Protein AF-A0A377XGI2-F1 (afdb_monomer_lite)

Sequence (120 aa):
MNAVRTIRRELKGEVPLIGFSGSPWTLATYMVEGGSSKAFTVIKKMMYAEPQALHALLDKLAKSVTLYLNAQIKAGAQSVMIFDTWGGVLTGRDYQQFSLYYMHKIVDGLLRENEGRRVP

Organism: Klebsiella pneumoniae (NCBI:txid573)

Structure (mmCIF, N/CA/C/O backbone):
data_AF-A0A377XGI2-F1
#
_entry.id   AF-A0A377XGI2-F1
#
loop_
_atom_site.group_PDB
_atom_site.id
_atom_site.type_symbol
_atom_site.label_atom_id
_atom_site.label_alt_id
_atom_site.label_comp_id
_atom_site.label_asym_id
_atom_site.label_entity_id
_atom_site.label_seq_id
_atom_site.pdbx_PDB_ins_code
_atom_site.Cartn_x
_atom_site.Cartn_y
_atom_site.Cartn_z
_atom_site.occupancy
_atom_site.B_iso_or_equiv
_atom_site.auth_seq_id
_atom_site.auth_comp_id
_atom_site.auth_asym_id
_atom_site.auth_atom_id
_atom_site.pdbx_PDB_model_num
ATOM 1 N N . MET A 1 1 ? 1.838 -5.728 18.044 1.00 89.31 1 MET A N 1
ATOM 2 C CA . MET A 1 1 ? 1.282 -4.482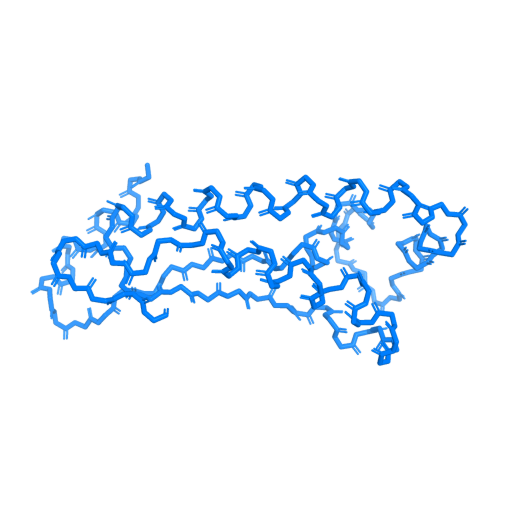 17.474 1.00 89.31 1 MET A CA 1
ATOM 3 C C . MET A 1 1 ? 0.891 -3.530 18.605 1.00 89.31 1 MET A C 1
ATOM 5 O O . MET A 1 1 ? -0.285 -3.370 18.900 1.00 89.31 1 MET A O 1
ATOM 9 N N . ASN A 1 2 ? 1.884 -2.976 19.313 1.00 95.62 2 ASN A N 1
ATOM 10 C CA . ASN A 1 2 ? 1.655 -2.327 20.616 1.00 95.62 2 ASN A CA 1
ATOM 11 C C . ASN A 1 2 ? 1.141 -0.890 20.476 1.00 95.62 2 ASN A C 1
ATOM 13 O O . ASN A 1 2 ? 0.203 -0.526 21.173 1.00 95.62 2 ASN A O 1
ATOM 17 N N . ALA A 1 3 ? 1.681 -0.117 19.529 1.00 97.56 3 ALA A N 1
ATOM 18 C CA . ALA A 1 3 ? 1.273 1.272 19.316 1.00 97.56 3 ALA A CA 1
ATOM 19 C C . ALA A 1 3 ? -0.228 1.402 19.001 1.00 97.56 3 ALA A C 1
ATOM 21 O O . ALA A 1 3 ? -0.920 2.162 19.666 1.00 97.56 3 ALA A O 1
ATOM 22 N N . VAL A 1 4 ? -0.751 0.599 18.063 1.00 97.38 4 VAL A N 1
ATOM 23 C CA . VAL A 1 4 ? -2.182 0.612 17.695 1.00 97.38 4 VAL A CA 1
ATOM 24 C C . VAL A 1 4 ? -3.076 0.314 18.900 1.00 97.38 4 VAL A C 1
ATOM 26 O O . VAL A 1 4 ? -4.038 1.039 19.128 1.00 97.38 4 VAL A O 1
ATOM 29 N N . ARG A 1 5 ? -2.736 -0.701 19.710 1.00 97.69 5 ARG A N 1
ATOM 30 C CA . ARG A 1 5 ? -3.509 -1.050 20.916 1.00 97.69 5 ARG A CA 1
ATOM 31 C C . ARG A 1 5 ? -3.507 0.080 21.939 1.00 97.69 5 ARG A C 1
ATOM 33 O O . ARG A 1 5 ? -4.558 0.404 22.482 1.00 97.69 5 ARG A O 1
ATOM 40 N N . THR A 1 6 ? -2.339 0.675 22.186 1.00 98.44 6 THR A N 1
ATOM 41 C CA . THR A 1 6 ? -2.207 1.807 23.108 1.00 98.44 6 THR A CA 1
ATOM 42 C C . THR A 1 6 ? -3.048 2.981 22.626 1.00 98.44 6 THR A C 1
ATOM 44 O O . THR A 1 6 ? -3.910 3.434 23.365 1.00 98.44 6 THR A O 1
ATOM 47 N N . ILE A 1 7 ? -2.885 3.412 21.372 1.00 98.19 7 ILE A N 1
ATOM 48 C CA . ILE A 1 7 ? -3.645 4.538 20.811 1.00 98.19 7 ILE A CA 1
ATOM 49 C C . ILE A 1 7 ? -5.149 4.256 20.869 1.00 98.19 7 ILE A C 1
ATOM 51 O O . ILE A 1 7 ? -5.908 5.097 21.335 1.00 98.19 7 ILE A O 1
ATOM 55 N N . ARG A 1 8 ? -5.591 3.058 20.463 1.00 97.12 8 ARG A N 1
ATOM 56 C CA . ARG A 1 8 ? -7.009 2.674 20.505 1.00 97.12 8 ARG A CA 1
ATOM 57 C C . ARG A 1 8 ? -7.600 2.797 21.909 1.00 97.12 8 ARG A C 1
ATOM 59 O O . ARG A 1 8 ? -8.719 3.286 22.043 1.00 97.12 8 ARG A O 1
ATOM 66 N N . ARG A 1 9 ? -6.862 2.356 22.932 1.00 97.38 9 ARG A N 1
ATOM 67 C CA . ARG A 1 9 ? -7.271 2.473 24.336 1.00 97.38 9 ARG A CA 1
ATOM 68 C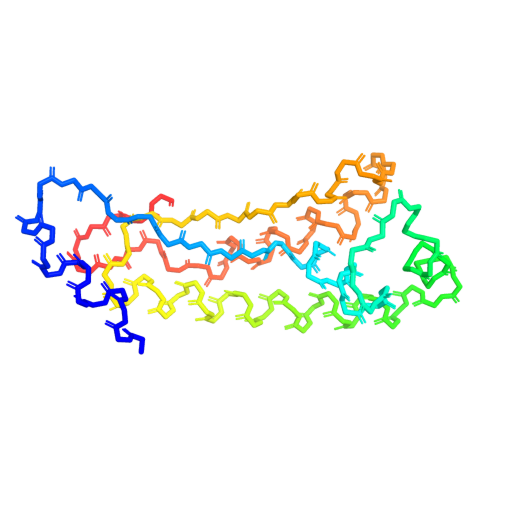 C . ARG A 1 9 ? -7.331 3.934 24.781 1.00 97.38 9 ARG A C 1
ATOM 70 O O . ARG A 1 9 ? -8.329 4.335 25.370 1.00 97.38 9 ARG A O 1
ATOM 77 N N . GLU A 1 10 ? -6.295 4.716 24.483 1.00 98.12 10 GLU A N 1
ATOM 78 C CA . GLU A 1 10 ? -6.215 6.120 24.909 1.00 98.12 10 GLU A CA 1
ATOM 79 C C . GLU A 1 10 ? -7.245 7.020 24.209 1.00 98.12 10 GLU A C 1
ATOM 81 O O . GLU A 1 10 ? -7.699 7.987 24.809 1.00 98.12 10 GLU A O 1
ATOM 86 N N . LEU A 1 11 ? -7.682 6.672 22.992 1.00 97.81 11 LEU A N 1
ATOM 87 C CA . LEU A 1 11 ? -8.759 7.379 22.288 1.00 97.81 11 LEU A CA 1
ATOM 88 C C . LEU A 1 11 ? -10.127 7.254 22.972 1.00 97.81 11 LEU A C 1
ATOM 90 O O . LEU A 1 11 ? -11.028 8.005 22.620 1.00 97.81 11 LEU A O 1
ATOM 94 N N . LYS A 1 12 ? -10.328 6.275 23.871 1.00 95.75 12 LYS A N 1
ATOM 95 C CA . LYS A 1 12 ? -11.584 6.057 24.626 1.00 95.75 12 LYS A CA 1
ATOM 96 C C . LYS A 1 12 ? -12.862 6.039 23.770 1.00 95.75 12 LYS A C 1
ATOM 98 O O . LYS A 1 12 ? -13.955 6.281 24.265 1.00 95.75 12 LYS A O 1
ATOM 103 N N . GLY A 1 13 ? -12.732 5.719 22.482 1.00 94.75 13 GLY A N 1
ATOM 104 C CA . GLY A 1 13 ? -13.843 5.707 21.532 1.00 94.75 13 GLY A CA 1
ATOM 105 C C . GLY A 1 13 ? -14.307 7.081 21.034 1.00 94.75 13 GLY A C 1
ATOM 106 O O . GLY A 1 13 ? -15.303 7.120 20.321 1.00 94.75 13 GLY A O 1
ATOM 107 N N . GLU A 1 14 ? -13.602 8.175 21.345 1.00 97.50 14 GLU A N 1
ATOM 108 C CA . GLU A 1 14 ? -13.982 9.537 20.933 1.00 97.50 14 GLU A CA 1
ATOM 109 C C . GLU A 1 14 ? -13.957 9.722 19.409 1.00 97.50 14 GLU A C 1
ATOM 111 O O . GLU A 1 14 ? -14.832 10.376 18.845 1.00 97.50 14 GLU A O 1
ATOM 116 N N . VAL A 1 15 ? -12.978 9.115 18.729 1.00 97.56 15 VAL A N 1
ATOM 117 C CA . VAL A 1 15 ? -12.845 9.156 17.264 1.00 97.56 15 VAL A CA 1
ATOM 118 C C . VAL A 1 15 ? -12.335 7.830 16.686 1.00 97.56 15 VAL A C 1
ATOM 120 O O . VAL A 1 15 ? -11.700 7.043 17.402 1.00 97.56 15 VAL A O 1
ATOM 123 N N . PRO A 1 16 ? -12.572 7.565 15.383 1.00 96.88 16 PRO A N 1
ATOM 124 C CA . PRO A 1 16 ? -12.018 6.401 14.710 1.00 96.88 16 PRO A CA 1
ATOM 125 C C . PRO A 1 16 ? -10.485 6.402 14.617 1.00 96.88 16 PRO A C 1
ATOM 127 O O . PRO A 1 16 ? -9.886 7.407 14.243 1.00 96.88 16 PRO A O 1
ATOM 130 N N . LEU A 1 17 ? -9.842 5.255 14.861 1.00 98.12 17 LEU A N 1
ATOM 131 C CA . LEU A 1 17 ? -8.410 5.067 14.580 1.00 98.12 17 LEU A CA 1
ATOM 132 C C . LEU A 1 17 ? -8.187 4.550 13.152 1.00 98.12 17 LEU A C 1
ATOM 134 O O . LEU A 1 17 ? -8.691 3.482 12.801 1.00 98.12 17 LEU A O 1
ATOM 138 N N . ILE A 1 18 ? -7.376 5.249 12.359 1.00 98.50 18 ILE A N 1
ATOM 139 C CA . ILE A 1 18 ? -6.996 4.827 11.003 1.00 98.50 18 ILE A CA 1
ATOM 140 C C . ILE A 1 18 ? -5.629 4.133 11.046 1.00 98.50 18 ILE A C 1
ATOM 142 O O . ILE A 1 18 ? -4.634 4.725 11.462 1.00 98.50 18 ILE A O 1
ATOM 146 N N . GLY A 1 19 ? -5.583 2.870 10.623 1.00 98.44 19 GLY A N 1
ATOM 147 C CA . GLY A 1 19 ? -4.338 2.159 10.330 1.00 98.44 19 GLY A CA 1
ATOM 148 C C . GLY A 1 19 ? -3.868 2.439 8.903 1.00 98.44 19 GLY A C 1
ATOM 149 O O . GLY A 1 19 ? -4.655 2.870 8.063 1.00 98.44 19 GLY A O 1
ATOM 150 N N . PHE A 1 20 ? -2.600 2.190 8.587 1.00 98.62 20 PHE A N 1
ATOM 151 C CA . PHE A 1 20 ? -2.119 2.431 7.226 1.00 98.62 20 PHE A CA 1
ATOM 152 C C . PHE A 1 20 ? -0.928 1.571 6.806 1.00 98.62 20 PHE A C 1
ATOM 154 O O . PHE A 1 20 ? -0.232 0.969 7.628 1.00 98.62 20 PHE A O 1
ATOM 161 N N . SER A 1 21 ? -0.695 1.524 5.496 1.00 98.69 21 SER A N 1
ATOM 162 C CA . SER A 1 21 ? 0.517 0.986 4.880 1.00 98.69 21 SER A CA 1
ATOM 163 C C . SER A 1 21 ? 0.774 1.653 3.525 1.00 98.69 21 SER A C 1
ATOM 165 O O . SER A 1 21 ? -0.112 2.305 2.975 1.00 98.69 21 SER A O 1
ATOM 167 N N . GLY A 1 22 ? 1.979 1.496 2.978 1.00 98.50 22 GLY A N 1
ATOM 168 C CA . GLY A 1 22 ? 2.266 1.859 1.589 1.00 98.50 22 GLY A CA 1
ATOM 169 C C . GLY A 1 22 ? 1.727 0.809 0.613 1.00 98.50 22 GLY A C 1
ATOM 170 O O . GLY A 1 22 ? 1.597 -0.365 0.967 1.00 98.50 22 GLY A O 1
ATOM 171 N N . SER A 1 23 ? 1.429 1.214 -0.621 1.00 98.69 23 SER A N 1
ATOM 172 C CA . SER A 1 23 ? 1.085 0.269 -1.688 1.00 98.69 23 SER A CA 1
ATOM 173 C C . SER A 1 23 ? 2.287 -0.615 -2.056 1.00 98.69 23 SER A C 1
ATOM 175 O O . SER A 1 23 ? 3.438 -0.209 -1.860 1.00 98.69 23 SER A O 1
ATOM 177 N N . PRO A 1 24 ? 2.067 -1.805 -2.644 1.00 98.81 24 PRO A N 1
ATOM 178 C CA . PRO A 1 24 ? 3.154 -2.650 -3.133 1.00 98.81 24 PRO A CA 1
ATOM 179 C C . PRO A 1 24 ? 4.079 -1.930 -4.117 1.00 98.81 24 PRO A C 1
ATOM 181 O O . PRO A 1 24 ? 5.295 -2.040 -3.985 1.00 98.81 24 PRO A O 1
ATOM 184 N N . TRP A 1 25 ? 3.523 -1.140 -5.041 1.00 98.62 25 TRP A N 1
ATOM 185 C CA . TRP A 1 25 ? 4.311 -0.334 -5.972 1.00 98.62 25 TRP A CA 1
ATOM 186 C C . TRP A 1 25 ? 5.173 0.700 -5.240 1.00 98.62 25 TRP A C 1
ATOM 188 O O . TRP A 1 25 ? 6.389 0.720 -5.407 1.00 98.62 25 TRP A O 1
ATOM 198 N N . THR A 1 26 ? 4.569 1.502 -4.361 1.00 98.25 26 THR A N 1
ATOM 199 C CA . THR A 1 26 ? 5.270 2.550 -3.602 1.00 98.25 26 THR A CA 1
ATOM 200 C C . THR A 1 26 ? 6.375 1.971 -2.714 1.00 98.25 26 THR A C 1
ATOM 202 O O . THR A 1 26 ? 7.460 2.536 -2.610 1.00 98.25 26 THR A O 1
ATOM 205 N N . LEU A 1 27 ? 6.147 0.819 -2.082 1.00 98.50 27 LEU A N 1
ATOM 206 C CA . LEU A 1 27 ? 7.182 0.150 -1.293 1.00 98.50 27 LEU A CA 1
ATOM 207 C C . LEU A 1 27 ? 8.305 -0.394 -2.186 1.00 98.50 27 LEU A C 1
ATOM 209 O O . LEU A 1 27 ? 9.480 -0.204 -1.870 1.00 98.50 27 LEU A O 1
ATOM 213 N N . ALA A 1 28 ? 7.962 -1.006 -3.323 1.00 98.50 28 ALA A N 1
ATOM 214 C CA . ALA A 1 28 ? 8.944 -1.504 -4.279 1.00 98.50 28 ALA A CA 1
ATOM 215 C C . ALA A 1 28 ? 9.837 -0.377 -4.816 1.00 98.50 28 ALA A C 1
ATOM 217 O O . ALA A 1 28 ? 11.046 -0.579 -4.912 1.00 98.50 28 ALA A O 1
ATOM 218 N N . THR A 1 29 ? 9.293 0.819 -5.092 1.00 98.12 29 THR A N 1
ATOM 219 C CA . THR A 1 29 ? 10.112 1.956 -5.547 1.00 98.12 29 THR A CA 1
ATOM 220 C C . THR A 1 29 ? 11.184 2.310 -4.521 1.00 98.12 29 THR A C 1
ATOM 222 O O . THR A 1 29 ? 12.336 2.470 -4.899 1.00 98.12 29 THR A O 1
ATOM 225 N N . TYR A 1 30 ? 10.857 2.356 -3.223 1.00 97.94 30 TYR A N 1
ATOM 226 C CA . TYR A 1 30 ? 11.864 2.630 -2.189 1.00 97.94 30 TYR A CA 1
ATOM 227 C C . TYR A 1 30 ? 12.919 1.523 -2.096 1.00 97.94 30 TYR A C 1
ATOM 229 O O . TYR A 1 30 ? 14.104 1.816 -1.953 1.00 97.94 30 TYR A O 1
ATOM 237 N N . MET A 1 31 ? 12.500 0.258 -2.186 1.00 98.00 31 MET A N 1
ATOM 238 C CA . MET A 1 31 ? 13.403 -0.891 -2.072 1.00 98.00 31 MET A CA 1
ATOM 239 C C . MET A 1 31 ? 14.370 -1.002 -3.254 1.00 98.00 31 MET A C 1
ATOM 241 O O . MET A 1 31 ? 15.538 -1.313 -3.049 1.00 98.00 31 MET A O 1
ATOM 245 N N . VAL A 1 32 ? 13.887 -0.764 -4.476 1.00 97.62 32 VAL A N 1
ATOM 246 C CA . VAL A 1 32 ? 14.675 -0.914 -5.709 1.00 97.62 32 VAL A CA 1
ATOM 247 C C . VAL A 1 32 ? 15.537 0.318 -5.978 1.00 97.62 32 VAL A C 1
ATOM 249 O O . VAL A 1 32 ? 16.674 0.182 -6.419 1.00 97.62 32 VAL A O 1
ATOM 252 N N . GLU A 1 33 ? 15.033 1.520 -5.691 1.00 96.62 33 GLU A N 1
ATOM 253 C CA . GLU A 1 33 ? 15.810 2.757 -5.855 1.00 96.62 33 GLU A CA 1
ATOM 254 C C . GLU A 1 33 ? 16.804 2.983 -4.701 1.00 96.62 33 GLU A C 1
ATOM 256 O O . GLU A 1 33 ? 17.712 3.799 -4.827 1.00 96.62 33 GLU A O 1
ATOM 261 N N . GLY A 1 34 ? 16.640 2.287 -3.569 1.00 94.25 34 GLY A N 1
ATOM 262 C CA . GLY A 1 34 ? 17.485 2.447 -2.381 1.00 94.25 34 GLY A CA 1
ATOM 263 C C . GLY A 1 34 ? 17.195 3.713 -1.564 1.00 94.25 34 GLY A C 1
ATOM 264 O O . GLY A 1 34 ? 17.996 4.095 -0.714 1.00 94.25 34 GLY A O 1
ATOM 265 N N . GLY A 1 35 ? 16.064 4.382 -1.811 1.00 88.00 35 GLY A N 1
ATOM 266 C CA . GLY A 1 35 ? 15.686 5.628 -1.148 1.00 88.00 35 GLY A CA 1
ATOM 267 C C . GLY A 1 35 ? 14.658 6.436 -1.938 1.00 88.00 35 GLY A C 1
ATOM 268 O O . GLY A 1 35 ? 13.941 5.911 -2.789 1.00 88.00 35 GLY A O 1
ATOM 269 N N . SER A 1 36 ? 14.565 7.735 -1.645 1.00 85.31 36 SER A N 1
ATOM 270 C CA . SER A 1 36 ? 13.749 8.662 -2.434 1.00 85.31 36 SER A CA 1
ATOM 271 C C . SER A 1 36 ? 14.362 8.878 -3.819 1.00 85.31 36 SER A C 1
ATOM 273 O O . SER A 1 36 ? 15.536 9.227 -3.919 1.00 85.31 36 SER A O 1
ATOM 275 N N . SER A 1 37 ? 13.556 8.764 -4.871 1.00 87.50 37 SER A N 1
ATOM 276 C CA . SER A 1 37 ? 13.977 8.989 -6.255 1.00 87.50 37 SER A CA 1
ATOM 277 C C . SER A 1 37 ? 13.031 9.976 -6.927 1.00 87.50 37 SER A C 1
ATOM 279 O O . SER A 1 37 ? 11.834 9.972 -6.656 1.00 87.50 37 SER A O 1
ATOM 281 N N . LYS A 1 38 ? 13.563 10.852 -7.787 1.00 84.12 38 LYS A N 1
ATOM 282 C CA . LYS A 1 38 ? 12.737 11.766 -8.599 1.00 84.12 38 LYS A CA 1
ATOM 283 C C . LYS A 1 38 ? 12.344 11.150 -9.940 1.00 84.12 38 LYS A C 1
ATOM 285 O O . LYS A 1 38 ? 11.306 11.499 -10.489 1.00 84.12 38 LYS A O 1
ATOM 290 N N . ALA A 1 39 ? 13.189 10.268 -10.475 1.00 89.94 39 ALA A N 1
ATOM 291 C CA . ALA A 1 39 ? 13.056 9.745 -11.833 1.00 89.94 39 ALA A CA 1
ATOM 292 C C . ALA A 1 39 ? 12.538 8.298 -11.881 1.00 89.94 39 ALA A C 1
ATOM 294 O O . ALA A 1 39 ? 11.945 7.904 -12.886 1.00 89.94 39 ALA A O 1
ATOM 295 N N . PHE A 1 40 ? 12.710 7.527 -10.798 1.00 95.69 40 PHE A N 1
ATOM 296 C CA . PHE A 1 40 ? 12.293 6.119 -10.706 1.00 95.69 40 PHE A CA 1
ATOM 297 C C . PHE A 1 40 ? 12.884 5.247 -11.827 1.00 95.69 40 PHE A C 1
ATOM 299 O O . PHE A 1 40 ? 12.240 4.327 -12.334 1.00 95.69 40 PHE A O 1
ATOM 306 N N . THR A 1 41 ? 14.089 5.593 -12.289 1.00 95.31 41 THR A N 1
ATOM 307 C CA . THR A 1 41 ? 14.694 5.011 -13.490 1.00 95.31 41 THR A CA 1
ATOM 308 C C . THR A 1 41 ? 15.060 3.544 -13.286 1.00 95.31 41 THR A C 1
ATOM 310 O O . THR A 1 41 ? 14.944 2.759 -14.226 1.00 95.31 41 THR A O 1
ATOM 313 N N . VAL A 1 42 ? 15.480 3.152 -12.078 1.00 97.50 42 VAL A N 1
ATOM 314 C CA . VAL A 1 42 ? 15.943 1.787 -11.789 1.00 97.50 42 VAL A CA 1
ATOM 315 C C . VAL A 1 42 ? 14.759 0.830 -11.788 1.00 97.50 42 VAL A C 1
ATOM 317 O O . VAL A 1 42 ? 14.774 -0.171 -12.505 1.00 97.50 42 VAL A O 1
ATOM 320 N N . ILE A 1 43 ? 13.691 1.171 -11.066 1.00 98.00 43 ILE A N 1
ATOM 321 C CA . ILE A 1 43 ? 12.494 0.328 -11.026 1.00 98.00 43 ILE A CA 1
ATOM 322 C C . ILE A 1 43 ? 11.743 0.326 -12.357 1.00 98.00 43 ILE A C 1
ATOM 324 O O . ILE A 1 43 ? 11.263 -0.725 -12.777 1.00 98.00 43 ILE A O 1
ATOM 328 N N . LYS A 1 44 ? 11.695 1.453 -13.082 1.00 97.31 44 LYS A N 1
ATOM 329 C CA . LYS A 1 44 ? 11.120 1.476 -14.436 1.00 97.31 44 LYS A CA 1
ATOM 330 C C . LYS A 1 44 ? 11.936 0.616 -15.397 1.00 97.31 44 LYS A C 1
ATOM 332 O O . LYS A 1 44 ? 11.350 -0.115 -16.186 1.00 97.31 44 LYS A O 1
ATOM 337 N N . LYS A 1 45 ? 13.271 0.628 -15.307 1.00 97.75 45 LYS A N 1
ATOM 338 C CA . LYS A 1 45 ? 14.114 -0.288 -16.086 1.00 97.75 45 LYS A CA 1
ATOM 339 C C . LYS A 1 45 ? 13.808 -1.746 -15.742 1.00 97.75 45 LYS A C 1
ATOM 341 O O . LYS A 1 45 ? 13.616 -2.532 -16.662 1.00 97.75 45 LYS A O 1
ATOM 346 N N . MET A 1 46 ? 13.704 -2.090 -14.457 1.00 98.06 46 MET A N 1
ATOM 347 C CA . MET A 1 46 ? 13.337 -3.440 -14.009 1.00 98.06 46 MET A CA 1
ATOM 348 C C . MET A 1 46 ? 11.956 -3.860 -14.531 1.00 98.06 46 MET A C 1
ATOM 350 O O . MET A 1 46 ? 11.786 -4.988 -14.975 1.00 98.06 46 MET A O 1
ATOM 354 N N . MET A 1 47 ? 10.986 -2.944 -14.548 1.00 97.75 47 MET A N 1
ATOM 355 C CA . MET A 1 47 ? 9.642 -3.188 -15.074 1.00 97.75 47 MET A CA 1
ATOM 356 C C . MET A 1 47 ? 9.651 -3.621 -16.545 1.00 97.75 47 MET A C 1
ATOM 358 O O . MET A 1 47 ? 8.876 -4.495 -16.922 1.00 97.75 47 MET A O 1
ATOM 362 N N . TYR A 1 48 ? 10.529 -3.041 -17.369 1.00 96.19 48 TYR A N 1
ATOM 363 C CA . TYR A 1 48 ? 10.644 -3.397 -18.787 1.00 96.19 48 TYR A CA 1
ATOM 364 C C . TYR A 1 48 ? 11.582 -4.579 -19.045 1.00 96.19 48 TYR A C 1
ATOM 366 O O . TYR A 1 48 ? 11.289 -5.412 -19.898 1.00 96.19 48 TYR A O 1
ATOM 374 N N . ALA A 1 49 ? 12.713 -4.643 -18.341 1.00 98.06 49 ALA A N 1
ATOM 375 C CA . ALA A 1 49 ? 13.752 -5.640 -18.585 1.00 98.06 49 ALA A CA 1
ATOM 376 C C . ALA A 1 49 ? 13.481 -6.975 -17.875 1.00 98.06 49 ALA A C 1
ATOM 378 O O . ALA A 1 49 ? 13.787 -8.031 -18.419 1.00 98.06 49 ALA A O 1
ATOM 379 N N . GLU A 1 50 ? 12.907 -6.933 -16.670 1.00 98.12 50 GLU A N 1
ATOM 380 C CA . GLU A 1 50 ? 12.733 -8.086 -15.776 1.00 98.12 50 GLU A CA 1
ATOM 381 C C . GLU A 1 50 ? 11.333 -8.092 -15.115 1.00 98.12 50 GLU A C 1
ATOM 383 O O . GLU A 1 50 ? 11.207 -8.149 -13.883 1.00 98.12 50 GLU A O 1
ATOM 388 N N . PRO A 1 51 ? 10.239 -8.044 -15.903 1.00 98.06 51 PRO A N 1
ATOM 389 C CA . PRO A 1 51 ? 8.885 -7.895 -15.372 1.00 98.06 51 PRO A CA 1
ATOM 390 C C . PRO A 1 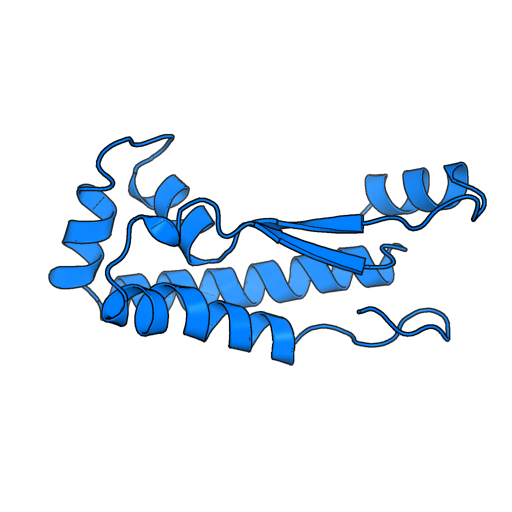51 ? 8.474 -9.034 -14.433 1.00 98.06 51 PRO A C 1
ATOM 392 O O . PRO A 1 51 ? 7.748 -8.789 -13.469 1.00 98.06 51 PRO A O 1
ATOM 395 N N . GLN A 1 52 ? 8.938 -10.274 -14.657 1.00 98.56 52 GLN A N 1
ATOM 396 C CA . GLN A 1 52 ? 8.596 -11.389 -13.763 1.00 98.56 52 GLN A CA 1
ATOM 397 C C . GLN A 1 52 ? 9.192 -11.199 -12.363 1.00 98.56 52 GLN A C 1
ATOM 399 O O . GLN A 1 52 ? 8.520 -11.478 -11.368 1.00 98.56 52 GLN A O 1
ATOM 404 N N . ALA A 1 53 ? 10.423 -10.688 -12.273 1.00 98.56 53 ALA A N 1
ATOM 405 C CA . ALA A 1 53 ? 11.070 -10.411 -10.995 1.00 98.56 53 ALA A CA 1
ATOM 406 C C . ALA A 1 53 ? 10.338 -9.292 -10.241 1.00 98.56 53 ALA A C 1
ATOM 408 O O . ALA A 1 53 ? 10.077 -9.417 -9.041 1.00 98.56 53 ALA A O 1
ATOM 409 N N . LEU A 1 54 ? 9.926 -8.234 -10.950 1.00 98.69 54 LEU A N 1
ATOM 410 C CA . LEU A 1 54 ? 9.145 -7.154 -10.349 1.00 98.69 54 LEU A CA 1
ATOM 411 C C . LEU A 1 54 ? 7.776 -7.661 -9.871 1.00 98.69 54 LEU A C 1
ATOM 413 O O . LEU A 1 54 ? 7.371 -7.368 -8.747 1.00 98.69 54 LEU A O 1
ATOM 417 N N . HIS A 1 55 ? 7.093 -8.487 -10.666 1.00 98.81 55 HIS A N 1
ATOM 418 C CA . HIS A 1 55 ? 5.832 -9.104 -10.259 1.00 98.81 55 HIS A CA 1
ATOM 419 C C . HIS A 1 55 ? 5.978 -9.995 -9.016 1.00 98.81 55 HIS A C 1
ATOM 421 O O . HIS A 1 55 ? 5.099 -9.978 -8.149 1.00 98.81 55 HIS A O 1
ATOM 427 N N . ALA A 1 56 ? 7.080 -10.741 -8.895 1.00 98.81 56 ALA A N 1
ATOM 428 C CA . ALA A 1 56 ? 7.366 -11.552 -7.714 1.00 98.81 56 ALA A CA 1
ATOM 429 C C . ALA A 1 56 ? 7.580 -10.687 -6.458 1.00 98.81 56 ALA A C 1
ATOM 431 O O . ALA A 1 56 ? 7.058 -11.008 -5.386 1.00 98.81 56 ALA A O 1
ATOM 432 N N . LEU A 1 57 ? 8.291 -9.560 -6.588 1.00 98.81 57 LEU A N 1
ATOM 433 C CA . LEU A 1 57 ? 8.465 -8.596 -5.499 1.00 98.81 57 LEU A CA 1
ATOM 434 C C . LEU A 1 57 ? 7.125 -7.982 -5.071 1.00 98.81 57 LEU A C 1
ATOM 436 O O . LEU A 1 57 ? 6.802 -7.976 -3.882 1.00 98.81 57 LEU A O 1
ATOM 440 N N . LEU A 1 58 ? 6.329 -7.508 -6.030 1.00 98.88 58 LEU A N 1
ATOM 441 C CA . LEU A 1 58 ? 5.027 -6.892 -5.767 1.00 98.88 58 LEU A CA 1
ATOM 442 C C . LEU A 1 58 ? 4.045 -7.878 -5.121 1.00 98.88 58 LEU A C 1
ATOM 444 O O . LEU A 1 58 ? 3.321 -7.501 -4.202 1.00 98.88 58 LEU A O 1
ATOM 448 N N . ASP A 1 59 ? 4.059 -9.153 -5.521 1.00 98.88 59 ASP A N 1
ATOM 449 C CA . ASP A 1 59 ? 3.227 -10.189 -4.896 1.00 98.88 59 ASP A CA 1
ATOM 450 C C . ASP A 1 59 ? 3.639 -10.455 -3.442 1.00 98.88 59 ASP A C 1
ATOM 452 O O . ASP A 1 59 ? 2.790 -10.540 -2.548 1.00 98.88 59 ASP A O 1
ATOM 456 N N . LYS A 1 60 ? 4.950 -10.513 -3.176 1.00 98.88 60 LYS A N 1
ATOM 457 C CA . LYS A 1 60 ? 5.479 -10.643 -1.813 1.00 98.88 60 LYS A CA 1
ATOM 458 C C . LYS A 1 60 ? 5.082 -9.448 -0.943 1.00 98.88 60 LYS A C 1
ATOM 460 O O . LYS A 1 60 ? 4.679 -9.636 0.208 1.00 98.88 60 LYS A O 1
ATOM 465 N N . LEU A 1 61 ? 5.157 -8.235 -1.489 1.00 98.88 61 LEU A N 1
ATOM 466 C CA . LEU A 1 61 ? 4.745 -7.015 -0.798 1.00 98.88 61 LEU A CA 1
ATOM 467 C C . LEU A 1 61 ? 3.237 -6.986 -0.549 1.00 98.88 61 LEU A C 1
ATOM 469 O O . LEU A 1 61 ? 2.835 -6.699 0.573 1.00 98.88 61 LEU A O 1
ATOM 473 N N . ALA A 1 62 ? 2.407 -7.365 -1.521 1.00 98.94 62 ALA A N 1
ATOM 474 C CA . ALA A 1 62 ? 0.957 -7.443 -1.346 1.00 98.94 62 ALA A CA 1
ATOM 475 C C . ALA A 1 62 ? 0.568 -8.392 -0.200 1.00 98.94 62 ALA A C 1
ATOM 477 O O . ALA A 1 62 ? -0.223 -8.025 0.671 1.00 98.94 62 ALA A O 1
ATOM 478 N N . LYS A 1 63 ? 1.187 -9.579 -0.129 1.00 98.88 63 LYS A N 1
ATOM 479 C CA . LYS A 1 63 ? 0.993 -10.526 0.985 1.00 98.88 63 LYS A CA 1
ATOM 480 C C . LYS A 1 63 ? 1.407 -9.918 2.328 1.00 98.88 63 LYS A C 1
ATOM 482 O O . LYS A 1 63 ? 0.652 -9.998 3.295 1.00 98.88 63 LYS A O 1
ATOM 487 N N . SER A 1 64 ? 2.576 -9.279 2.380 1.00 98.88 64 SER A N 1
ATOM 488 C CA . SER A 1 64 ? 3.087 -8.633 3.596 1.00 98.88 64 SER A CA 1
ATOM 489 C C . SER A 1 64 ? 2.173 -7.500 4.078 1.00 98.88 64 SER A C 1
ATOM 491 O O . SER A 1 64 ? 1.788 -7.469 5.246 1.00 98.88 64 SER A O 1
ATOM 493 N N . VAL A 1 65 ? 1.752 -6.614 3.170 1.00 98.88 65 VAL A N 1
ATOM 494 C CA . VAL A 1 65 ? 0.841 -5.498 3.461 1.00 98.88 65 VAL A CA 1
ATOM 495 C C . VAL A 1 65 ? -0.507 -6.012 3.959 1.00 98.88 65 VAL A C 1
ATOM 497 O O . VAL A 1 65 ? -1.007 -5.517 4.965 1.00 98.88 65 VAL A O 1
ATOM 500 N N . THR A 1 66 ? -1.062 -7.050 3.329 1.00 98.88 66 THR A N 1
ATOM 501 C CA . THR A 1 66 ? -2.324 -7.673 3.765 1.00 98.88 66 THR A CA 1
ATOM 502 C C . THR A 1 66 ? -2.225 -8.184 5.201 1.00 98.88 66 THR A C 1
ATOM 504 O O . THR A 1 66 ? -3.062 -7.860 6.044 1.00 98.88 66 THR A O 1
ATOM 507 N N . LEU A 1 67 ? -1.169 -8.944 5.515 1.00 98.75 67 LEU A N 1
ATOM 508 C CA . LEU A 1 67 ? -0.924 -9.447 6.869 1.00 98.75 67 LEU A CA 1
ATOM 509 C C . LEU A 1 67 ? -0.749 -8.302 7.873 1.00 98.75 67 LEU A C 1
ATOM 511 O O . LEU A 1 67 ? -1.306 -8.349 8.971 1.00 98.75 67 LEU A O 1
ATOM 515 N N . TYR A 1 68 ? -0.008 -7.264 7.490 1.00 98.81 68 TYR A N 1
ATOM 516 C CA . TYR A 1 68 ? 0.274 -6.114 8.338 1.00 98.81 68 TYR A CA 1
ATOM 517 C C . TYR A 1 68 ? -0.981 -5.290 8.648 1.00 98.81 68 TYR A C 1
ATOM 519 O O . TYR A 1 68 ? -1.238 -4.974 9.811 1.00 98.81 68 TYR A O 1
ATOM 527 N N . LEU A 1 69 ? -1.800 -4.988 7.640 1.00 98.81 69 LEU A N 1
ATOM 528 C CA . LEU A 1 69 ? -3.063 -4.268 7.810 1.00 98.81 69 LEU A CA 1
ATOM 529 C C . LEU A 1 69 ? -4.073 -5.093 8.615 1.00 98.81 69 LEU A C 1
ATOM 531 O O . LEU A 1 69 ? -4.681 -4.567 9.544 1.00 98.81 69 LEU A O 1
ATOM 535 N N . ASN A 1 70 ? -4.178 -6.402 8.371 1.00 98.75 70 ASN A N 1
ATOM 536 C CA . ASN A 1 70 ? -5.012 -7.280 9.196 1.00 98.75 70 ASN A CA 1
ATOM 537 C C . ASN A 1 70 ? -4.545 -7.323 10.658 1.00 98.75 70 ASN A C 1
ATOM 539 O O . ASN A 1 70 ? -5.370 -7.368 11.570 1.00 98.75 70 ASN A O 1
ATOM 543 N N . ALA A 1 71 ? -3.235 -7.269 10.912 1.00 98.69 71 ALA A N 1
ATOM 544 C CA . ALA A 1 71 ? -2.708 -7.163 12.269 1.00 98.69 71 ALA A CA 1
ATOM 545 C C . ALA A 1 71 ? -3.045 -5.814 12.929 1.00 98.69 71 ALA A C 1
ATOM 547 O O . ALA A 1 71 ? -3.288 -5.783 14.136 1.00 98.69 71 ALA A O 1
ATOM 548 N N . GLN A 1 72 ? -3.095 -4.715 12.166 1.00 98.75 72 GLN A N 1
ATOM 549 C CA . GLN A 1 72 ? -3.576 -3.416 12.653 1.00 98.75 72 GLN A CA 1
ATOM 550 C C . GLN A 1 72 ? -5.068 -3.454 12.985 1.00 98.75 72 GLN A C 1
ATOM 552 O O . GLN A 1 72 ? -5.457 -3.012 14.065 1.00 98.75 72 GLN A O 1
ATOM 557 N N . ILE A 1 73 ? -5.887 -4.036 12.105 1.00 98.62 73 ILE A N 1
ATOM 558 C CA . ILE A 1 73 ? -7.331 -4.208 12.312 1.00 98.62 73 ILE A CA 1
ATOM 559 C C . ILE A 1 73 ? -7.585 -4.988 13.603 1.00 98.62 73 ILE A C 1
ATOM 561 O O . ILE A 1 73 ? -8.239 -4.468 14.505 1.00 98.62 73 ILE A O 1
ATOM 565 N N . LYS A 1 74 ? -6.968 -6.169 13.753 1.00 98.50 74 LYS A N 1
ATOM 566 C CA . LYS A 1 74 ? -7.054 -6.995 14.974 1.00 98.50 74 LYS A CA 1
ATOM 567 C C . LYS A 1 74 ? -6.548 -6.279 16.229 1.00 98.50 74 LYS A C 1
ATOM 569 O O . LYS A 1 74 ? -6.915 -6.648 17.337 1.00 98.50 74 LYS A O 1
ATOM 574 N N . ALA A 1 75 ? -5.661 -5.299 16.076 1.00 98.31 75 ALA A N 1
ATOM 575 C CA . ALA A 1 75 ? -5.130 -4.506 17.179 1.00 98.31 75 ALA A CA 1
ATOM 576 C C . ALA A 1 75 ? -6.004 -3.294 17.543 1.00 98.31 75 ALA A C 1
ATOM 578 O O . ALA A 1 75 ? -5.691 -2.623 18.525 1.00 98.31 75 ALA A O 1
ATOM 579 N N . GLY A 1 76 ? -7.067 -3.018 16.780 1.00 97.62 76 GLY A N 1
ATOM 580 C CA . GLY A 1 76 ? -8.041 -1.972 17.080 1.00 97.62 76 GLY A CA 1
ATOM 581 C C . GLY A 1 76 ? -8.181 -0.883 16.017 1.00 97.62 76 GLY A C 1
ATOM 582 O O . GLY A 1 76 ? -8.989 0.025 16.214 1.00 97.62 76 GLY A O 1
ATOM 583 N N . ALA A 1 77 ? -7.447 -0.945 14.897 1.00 98.38 77 ALA A N 1
ATOM 584 C CA . ALA A 1 77 ? -7.681 -0.024 13.783 1.00 98.38 77 ALA A CA 1
ATOM 585 C C . ALA A 1 77 ? -9.121 -0.179 13.263 1.00 98.38 77 ALA A C 1
ATOM 587 O O . ALA A 1 77 ? -9.669 -1.286 13.195 1.00 98.38 77 ALA A O 1
ATOM 588 N N . GLN A 1 78 ? -9.763 0.944 12.952 1.00 98.25 78 GLN A N 1
ATOM 589 C CA . GLN A 1 78 ? -11.180 0.993 12.602 1.00 98.25 78 GLN A CA 1
ATOM 590 C C . GLN A 1 78 ? -11.454 1.230 11.130 1.00 98.25 78 GLN A C 1
ATOM 592 O O . GLN A 1 78 ? -12.514 0.841 10.659 1.00 98.25 78 GLN A O 1
ATOM 597 N N . SER A 1 79 ? -10.487 1.801 10.431 1.00 98.25 79 SER A N 1
ATOM 598 C CA . SER A 1 79 ? -10.381 1.851 8.980 1.00 98.25 79 SER A CA 1
ATOM 599 C C . SER A 1 79 ? -8.902 1.690 8.635 1.00 98.25 79 SER A C 1
ATOM 601 O O . SER A 1 79 ? -8.039 1.885 9.503 1.00 98.25 79 SER A O 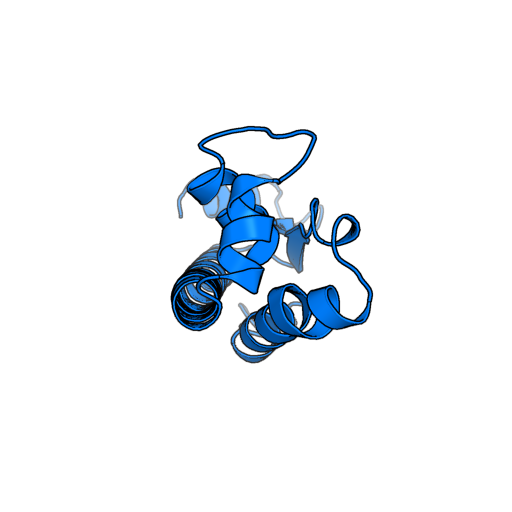1
ATOM 603 N N . VAL A 1 80 ? -8.599 1.310 7.397 1.00 98.56 80 VAL A N 1
ATOM 604 C CA . VAL A 1 80 ? -7.223 1.236 6.912 1.00 98.56 80 VAL A CA 1
ATOM 605 C C . VAL A 1 80 ? -7.043 2.001 5.611 1.00 98.56 80 VAL A C 1
ATOM 607 O O . VAL A 1 80 ? -7.913 2.006 4.749 1.00 98.56 80 VAL A O 1
ATOM 610 N N . MET A 1 81 ? -5.881 2.629 5.468 1.00 98.62 81 MET A N 1
ATOM 611 C CA . MET A 1 81 ? -5.509 3.403 4.289 1.00 98.62 81 MET A CA 1
ATOM 612 C C . MET A 1 81 ? -4.274 2.804 3.614 1.00 98.62 81 MET A C 1
ATOM 614 O O . MET A 1 81 ? -3.287 2.471 4.273 1.00 98.62 81 MET A O 1
ATOM 618 N N . ILE A 1 82 ? -4.319 2.692 2.288 1.00 98.62 82 ILE A N 1
ATOM 619 C CA . ILE A 1 82 ? -3.168 2.306 1.470 1.00 98.62 82 ILE A CA 1
ATOM 620 C C . ILE A 1 82 ? -2.658 3.560 0.762 1.00 98.62 82 ILE A C 1
ATOM 622 O O . ILE A 1 82 ? -3.373 4.161 -0.036 1.00 98.62 82 ILE A O 1
ATOM 626 N N . PHE A 1 83 ? -1.419 3.948 1.045 1.00 98.69 83 PHE A N 1
ATOM 627 C CA . PHE A 1 83 ? -0.761 5.070 0.386 1.00 98.69 83 PHE A CA 1
ATOM 628 C C . PHE A 1 83 ? -0.066 4.592 -0.888 1.00 98.69 83 PHE A C 1
ATOM 630 O O . PHE A 1 83 ? 1.030 4.031 -0.830 1.00 98.69 83 PHE A O 1
ATOM 637 N N . ASP A 1 84 ? -0.691 4.826 -2.042 1.00 98.25 84 ASP A N 1
ATOM 638 C CA . ASP A 1 84 ? -0.063 4.627 -3.354 1.00 98.25 84 ASP A CA 1
ATOM 639 C C . ASP A 1 84 ? 0.598 5.910 -3.875 1.00 98.25 84 ASP A C 1
ATOM 641 O O . ASP A 1 84 ? 0.303 6.401 -4.964 1.00 98.25 84 ASP A O 1
ATOM 645 N N . THR A 1 85 ? 1.488 6.473 -3.057 1.00 97.25 85 THR A N 1
ATOM 646 C CA . THR A 1 85 ? 2.146 7.767 -3.289 1.00 97.25 85 THR A CA 1
ATOM 647 C C . THR A 1 85 ? 2.786 7.871 -4.670 1.00 97.25 85 THR A C 1
ATOM 649 O O . THR A 1 85 ? 2.711 8.918 -5.309 1.00 97.25 85 THR A O 1
ATOM 652 N N . TRP A 1 86 ? 3.400 6.786 -5.148 1.00 97.44 86 TRP A N 1
ATOM 653 C CA . TRP A 1 86 ? 4.120 6.774 -6.420 1.00 97.44 86 TRP A CA 1
ATOM 654 C C . TRP A 1 86 ? 3.343 6.129 -7.565 1.00 97.44 86 TRP A C 1
ATOM 656 O O . TRP A 1 86 ? 3.888 6.016 -8.659 1.00 97.44 86 TRP A O 1
ATOM 666 N N . GLY A 1 87 ? 2.076 5.748 -7.377 1.00 97.19 87 GLY A N 1
ATOM 667 C CA . GLY A 1 87 ? 1.252 5.193 -8.457 1.00 97.19 87 GLY A CA 1
ATOM 668 C C . GLY A 1 87 ? 1.124 6.141 -9.654 1.00 97.19 87 GLY A C 1
ATOM 669 O O . GLY A 1 87 ? 1.165 5.705 -10.802 1.00 97.19 87 GLY A O 1
ATOM 670 N N . GLY A 1 88 ? 1.081 7.453 -9.395 1.00 96.31 88 GLY A N 1
ATOM 671 C CA . GLY A 1 88 ? 0.946 8.492 -10.421 1.00 96.31 88 GLY A CA 1
ATOM 672 C C . GLY A 1 88 ? 2.146 8.663 -11.361 1.00 96.31 88 GLY A C 1
ATOM 673 O O . GLY A 1 88 ? 2.056 9.426 -12.317 1.00 96.31 88 GLY A O 1
ATOM 674 N N . VAL A 1 89 ? 3.270 7.974 -11.122 1.00 95.75 89 VAL A N 1
ATOM 675 C CA . VAL A 1 89 ? 4.456 8.043 -12.002 1.00 95.75 89 VAL A CA 1
ATOM 676 C C . VAL A 1 89 ? 4.418 7.023 -13.147 1.00 95.75 89 VAL A C 1
ATOM 678 O O . VAL A 1 89 ? 5.321 7.024 -13.996 1.00 95.75 89 VAL A O 1
ATOM 681 N N . LEU A 1 90 ? 3.426 6.128 -13.134 1.00 97.44 90 LEU A N 1
ATOM 682 C CA . LEU A 1 90 ? 3.189 5.087 -14.131 1.00 97.44 90 LEU A CA 1
ATOM 683 C C . LEU A 1 90 ? 2.249 5.581 -15.237 1.00 97.44 90 LEU A C 1
ATOM 685 O O . LEU A 1 90 ? 1.421 6.465 -15.026 1.00 97.44 90 LEU A O 1
ATOM 689 N N . THR A 1 91 ? 2.348 4.973 -16.422 1.00 97.81 91 THR A N 1
ATOM 690 C CA . THR A 1 91 ? 1.311 5.139 -17.451 1.00 97.81 91 THR A CA 1
ATOM 691 C C . THR A 1 91 ? 0.019 4.448 -17.005 1.00 97.81 91 THR A C 1
ATOM 693 O O . THR A 1 91 ? 0.054 3.572 -16.144 1.00 97.81 91 THR A O 1
ATOM 696 N N . GLY A 1 92 ? -1.127 4.776 -17.611 1.00 98.19 92 GLY A N 1
ATOM 697 C CA . GLY A 1 92 ? -2.404 4.145 -17.241 1.00 98.19 92 GLY A CA 1
ATOM 698 C C . GLY A 1 92 ? -2.390 2.613 -17.351 1.00 98.19 92 GLY A C 1
ATOM 699 O O . GLY A 1 92 ? -2.912 1.927 -16.475 1.00 98.19 92 GLY A O 1
ATOM 700 N N . ARG A 1 93 ? -1.731 2.068 -18.382 1.00 98.00 93 ARG A N 1
ATOM 701 C CA . ARG A 1 93 ? -1.562 0.618 -18.559 1.00 98.00 93 ARG A CA 1
ATOM 702 C C . ARG A 1 93 ? -0.671 0.023 -17.469 1.00 98.00 93 ARG A C 1
ATOM 704 O O . ARG A 1 93 ? -1.038 -0.970 -16.847 1.00 98.00 93 ARG A O 1
ATOM 711 N N . ASP A 1 94 ? 0.483 0.636 -17.227 1.00 98.25 94 ASP A N 1
ATOM 712 C CA . ASP A 1 94 ? 1.451 0.090 -16.274 1.00 98.25 94 ASP A CA 1
ATOM 713 C C . ASP A 1 94 ? 0.929 0.223 -14.832 1.00 98.25 94 ASP A C 1
ATOM 715 O O . ASP A 1 94 ? 1.154 -0.659 -14.009 1.00 98.25 94 ASP A O 1
ATOM 719 N N . TYR A 1 95 ? 0.144 1.265 -14.536 1.00 98.75 95 TYR A N 1
ATOM 720 C CA . TYR A 1 95 ? -0.564 1.421 -13.265 1.00 98.75 95 TYR A CA 1
ATOM 721 C C . TYR A 1 95 ? -1.515 0.254 -12.994 1.00 98.75 95 TYR A C 1
ATOM 723 O O . TYR A 1 95 ? -1.500 -0.303 -11.894 1.00 98.75 95 TYR A O 1
ATOM 731 N N . GLN A 1 96 ? -2.307 -0.155 -13.994 1.00 98.56 96 GLN A N 1
ATOM 732 C CA . GLN A 1 96 ? -3.214 -1.295 -13.852 1.00 98.56 96 GLN A CA 1
ATOM 733 C C . GLN A 1 96 ? -2.451 -2.582 -13.509 1.00 98.56 96 GLN A C 1
ATOM 735 O O . GLN A 1 96 ? -2.842 -3.311 -12.597 1.00 98.56 96 GLN A O 1
ATOM 740 N N . GLN A 1 97 ? -1.334 -2.826 -14.198 1.00 98.38 97 GLN A N 1
ATOM 741 C CA . GLN A 1 97 ? -0.557 -4.059 -14.082 1.00 98.38 97 GLN A CA 1
ATOM 742 C C . GLN A 1 97 ? 0.326 -4.126 -12.824 1.00 98.38 97 GLN A C 1
ATOM 744 O O . GLN A 1 97 ? 0.413 -5.179 -12.189 1.00 98.38 97 GLN A O 1
ATOM 749 N N . PHE A 1 98 ? 0.997 -3.029 -12.466 1.00 98.69 98 PHE A N 1
ATOM 750 C CA . PHE A 1 98 ? 2.040 -3.022 -11.434 1.00 98.69 98 PHE A CA 1
ATOM 751 C C . PHE A 1 98 ? 1.617 -2.360 -10.118 1.00 98.69 98 PHE A C 1
ATOM 753 O O . PHE A 1 98 ? 2.274 -2.590 -9.105 1.00 98.69 98 PHE A O 1
ATOM 760 N N . SER A 1 99 ? 0.512 -1.604 -10.087 1.00 98.69 99 SER A N 1
ATOM 761 C CA . SER A 1 99 ? -0.035 -1.052 -8.839 1.00 98.69 99 SER A CA 1
ATOM 762 C C . SER A 1 99 ? -1.433 -1.588 -8.525 1.00 98.69 99 SER A C 1
ATOM 764 O O . SER A 1 99 ? -1.608 -2.340 -7.561 1.00 98.69 99 SER A O 1
ATOM 766 N N . LEU A 1 100 ? -2.430 -1.272 -9.360 1.00 98.75 100 LEU A N 1
ATOM 767 C CA . LEU A 1 100 ? -3.846 -1.519 -9.066 1.00 98.75 100 LEU A CA 1
ATOM 768 C C . LEU A 1 100 ? -4.165 -3.001 -8.853 1.00 98.75 100 LEU A C 1
ATOM 770 O O . LEU A 1 100 ? -4.846 -3.343 -7.887 1.00 98.75 100 LEU A O 1
ATOM 774 N N . TYR A 1 101 ? -3.628 -3.888 -9.696 1.00 98.75 101 TYR A N 1
ATOM 775 C CA . TYR A 1 101 ? 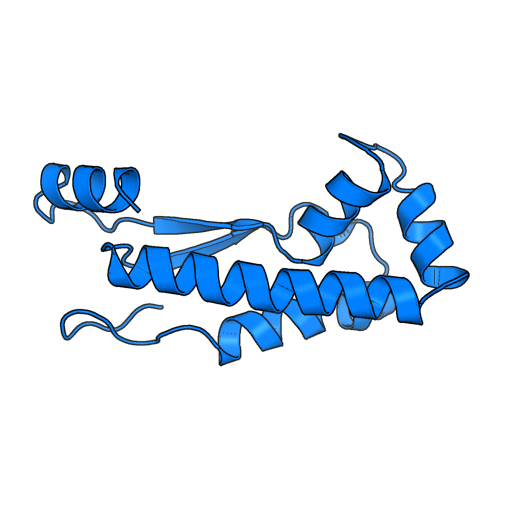-3.793 -5.336 -9.542 1.00 98.75 101 TYR A CA 1
ATOM 776 C C . TYR A 1 101 ? -3.417 -5.823 -8.131 1.00 98.75 101 TYR A C 1
ATOM 778 O O . TYR A 1 101 ? -4.130 -6.621 -7.521 1.00 98.75 101 TYR A O 1
ATOM 786 N N . TYR A 1 102 ? -2.326 -5.303 -7.568 1.00 98.88 102 TYR A N 1
ATOM 787 C CA . TYR A 1 102 ? -1.861 -5.699 -6.241 1.00 98.88 102 TYR A CA 1
ATOM 788 C C . TYR A 1 102 ? -2.630 -5.023 -5.108 1.00 98.88 102 TYR A C 1
ATOM 790 O O . TYR A 1 102 ? -2.782 -5.620 -4.041 1.00 98.88 102 TYR A O 1
ATOM 798 N N . MET A 1 103 ? -3.154 -3.816 -5.332 1.00 98.62 103 MET A N 1
ATOM 799 C CA . MET A 1 103 ? -4.088 -3.197 -4.393 1.00 98.62 103 MET A CA 1
ATOM 800 C C . MET A 1 103 ? -5.389 -3.995 -4.293 1.00 98.62 103 MET A C 1
ATOM 802 O O . MET A 1 103 ? -5.844 -4.234 -3.178 1.00 98.62 103 MET A O 1
ATOM 806 N N . HIS A 1 104 ? -5.930 -4.500 -5.409 1.00 98.62 104 HIS A N 1
ATOM 807 C CA . HIS A 1 104 ? -7.080 -5.412 -5.380 1.00 98.62 104 HIS A CA 1
ATOM 808 C C . HIS A 1 104 ? -6.791 -6.671 -4.562 1.00 98.62 104 HIS A C 1
ATOM 810 O O . HIS A 1 104 ? -7.546 -6.977 -3.644 1.00 98.62 104 HIS A O 1
ATOM 816 N N . LYS A 1 105 ? -5.641 -7.324 -4.786 1.00 98.69 105 LYS A N 1
ATOM 817 C CA . LYS A 1 105 ? -5.231 -8.490 -3.981 1.00 98.69 105 LYS A CA 1
ATOM 818 C C . LYS A 1 105 ? -5.193 -8.204 -2.479 1.00 98.69 105 LYS A C 1
ATOM 820 O O . LYS A 1 105 ? -5.570 -9.068 -1.693 1.00 98.69 105 LYS A O 1
ATOM 825 N N . ILE A 1 106 ? -4.720 -7.020 -2.079 1.00 98.81 106 ILE A N 1
ATOM 826 C CA . ILE A 1 106 ? -4.726 -6.621 -0.667 1.00 98.81 106 ILE A CA 1
ATOM 827 C C . ILE A 1 106 ? -6.162 -6.491 -0.177 1.00 98.81 106 ILE A C 1
ATOM 829 O O . ILE A 1 106 ? -6.527 -7.124 0.807 1.00 98.81 106 ILE A O 1
ATOM 833 N N . VAL A 1 107 ? -6.970 -5.691 -0.872 1.00 98.44 107 VAL A N 1
ATOM 834 C CA . VAL A 1 107 ? -8.361 -5.388 -0.518 1.00 98.44 107 VAL A CA 1
ATOM 835 C C . VAL A 1 107 ? -9.196 -6.671 -0.389 1.00 98.44 107 VAL A C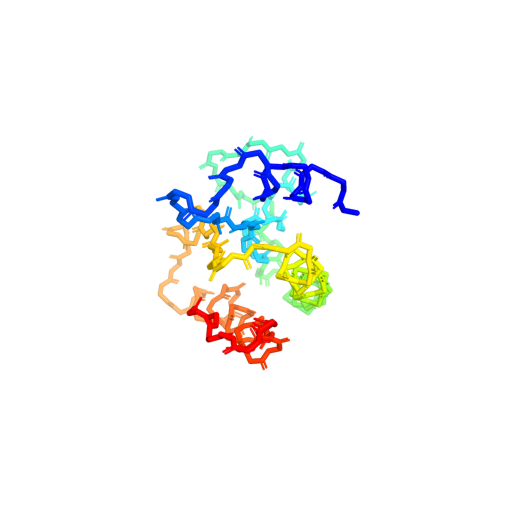 1
ATOM 837 O O . VAL A 1 107 ? -9.963 -6.796 0.566 1.00 98.44 107 VAL A O 1
ATOM 840 N N . ASP A 1 108 ? -8.997 -7.656 -1.262 1.00 98.38 108 ASP A N 1
ATOM 841 C CA . ASP A 1 108 ? -9.671 -8.961 -1.197 1.00 98.38 108 ASP A CA 1
ATOM 842 C C . ASP A 1 108 ? -9.242 -9.800 0.021 1.00 98.38 108 ASP A C 1
ATOM 844 O O . ASP A 1 108 ? -10.023 -10.595 0.540 1.00 98.38 108 ASP A O 1
ATOM 848 N N . GLY A 1 109 ? -8.013 -9.611 0.510 1.00 98.44 109 GLY A N 1
ATOM 849 C CA . GLY A 1 109 ? -7.465 -10.314 1.672 1.00 98.44 109 GLY A CA 1
ATOM 850 C C . GLY A 1 109 ? -7.673 -9.614 3.022 1.00 98.44 109 GLY A C 1
ATOM 851 O O . GLY A 1 109 ? -7.247 -10.147 4.053 1.00 98.44 109 GLY A O 1
ATOM 852 N N . LEU A 1 110 ? -8.278 -8.421 3.052 1.00 98.69 110 LEU A N 1
ATOM 853 C CA . LEU A 1 110 ? -8.503 -7.671 4.291 1.00 98.69 110 LEU A CA 1
ATOM 854 C C . LEU A 1 110 ? -9.723 -8.176 5.068 1.00 98.69 110 LEU A C 1
ATOM 856 O O . LEU A 1 110 ? -10.785 -8.443 4.508 1.00 98.69 110 LEU A O 1
ATOM 860 N N . LEU A 1 111 ? -9.588 -8.219 6.394 1.00 98.19 111 LEU A N 1
ATOM 861 C CA . LEU A 1 111 ? -10.710 -8.421 7.304 1.00 98.19 111 LEU A CA 1
ATOM 862 C C . LEU A 1 111 ? -11.709 -7.272 7.152 1.00 98.19 111 LEU A C 1
ATOM 864 O O . LEU A 1 111 ? -11.351 -6.105 7.297 1.00 98.19 111 LEU A O 1
ATOM 868 N N . ARG A 1 112 ? -12.970 -7.618 6.894 1.00 97.81 112 ARG A N 1
ATOM 869 C CA . ARG A 1 112 ? -14.062 -6.646 6.720 1.00 97.81 112 ARG A CA 1
ATOM 870 C C . ARG A 1 112 ? -14.859 -6.389 7.984 1.00 97.81 112 ARG A C 1
ATOM 872 O O . ARG A 1 112 ? -15.670 -5.470 8.011 1.00 97.81 112 ARG A O 1
ATOM 879 N N . GLU A 1 113 ? -14.592 -7.159 9.031 1.00 97.38 113 GLU A N 1
ATOM 880 C CA . GLU A 1 113 ? -15.208 -7.023 10.343 1.00 97.38 113 GLU A CA 1
ATOM 881 C C . GLU A 1 113 ? -14.184 -7.330 11.438 1.00 97.38 113 GLU A C 1
ATOM 883 O O . GLU A 1 113 ? -13.310 -8.186 11.276 1.00 97.38 113 GLU A O 1
ATOM 888 N N . ASN A 1 114 ? -14.282 -6.620 12.557 1.00 97.06 114 ASN A N 1
ATOM 889 C CA . ASN A 1 114 ? -13.521 -6.900 13.772 1.00 97.06 114 ASN A CA 1
ATOM 890 C C . ASN A 1 114 ? -14.285 -6.340 14.973 1.00 97.06 114 ASN A C 1
ATOM 892 O O . ASN A 1 114 ? -14.786 -5.229 14.876 1.00 97.06 114 ASN A O 1
ATOM 896 N N . GLU A 1 115 ? -14.370 -7.067 16.092 1.00 93.12 115 GLU A N 1
ATOM 897 C CA . GLU A 1 115 ? -15.105 -6.624 17.299 1.00 93.12 115 GLU A CA 1
ATOM 898 C C . GLU A 1 115 ? -16.583 -6.255 17.026 1.00 93.12 115 GLU A C 1
ATOM 900 O O . GLU A 1 115 ? -17.097 -5.271 17.553 1.00 93.12 115 GLU A O 1
ATOM 905 N N . GLY A 1 116 ? -17.270 -7.014 16.162 1.00 94.12 116 GLY A N 1
ATOM 906 C CA . GLY A 1 116 ? -18.697 -6.809 15.860 1.00 94.12 116 GLY A CA 1
ATOM 907 C C . GLY A 1 116 ? -19.017 -5.570 15.013 1.00 94.12 116 GLY A C 1
ATOM 908 O O . GLY A 1 116 ? -20.179 -5.195 14.889 1.00 94.12 116 GLY A O 1
ATOM 909 N N . ARG A 1 117 ? -18.004 -4.924 14.426 1.00 93.38 117 ARG A N 1
ATOM 910 C CA . ARG A 1 117 ? -18.152 -3.739 13.566 1.00 93.38 117 ARG A CA 1
ATOM 911 C C . ARG A 1 117 ? -17.497 -3.956 12.207 1.00 93.38 117 ARG A C 1
ATOM 913 O O . ARG A 1 117 ? -16.444 -4.590 12.112 1.00 93.38 117 ARG A O 1
ATOM 920 N N . ARG A 1 118 ? -18.086 -3.354 11.171 1.00 96.94 118 ARG A N 1
ATOM 921 C CA . ARG A 1 118 ? -17.507 -3.302 9.824 1.00 96.94 118 ARG A CA 1
ATOM 922 C C . ARG A 1 118 ? -16.229 -2.457 9.816 1.00 96.94 118 ARG A C 1
ATOM 924 O O . ARG A 1 118 ? -16.162 -1.414 10.467 1.00 96.94 118 ARG A O 1
ATOM 931 N N . VAL A 1 119 ? -15.236 -2.906 9.058 1.00 97.44 119 VAL A N 1
ATOM 932 C CA . VAL A 1 119 ? -14.015 -2.167 8.726 1.00 97.44 119 VAL A CA 1
ATOM 933 C C . VAL A 1 119 ? -14.126 -1.758 7.254 1.00 97.44 119 VAL A C 1
ATOM 935 O O . VAL A 1 119 ? -14.118 -2.645 6.393 1.00 97.44 119 VAL A O 1
ATOM 938 N N . PRO A 1 120 ? -14.327 -0.460 6.961 1.00 91.38 120 PRO A N 1
ATOM 939 C CA . PRO A 1 120 ? -14.401 0.036 5.593 1.00 91.38 120 PRO A CA 1
ATOM 940 C C . PRO A 1 120 ? -13.038 -0.057 4.899 1.00 91.38 120 PRO A C 1
ATOM 942 O O . PRO A 1 120 ? -12.010 0.223 5.567 1.00 91.38 120 PRO A O 1
#

InterPro domains:
  IPR000257 Uroporphyrinogen decarboxylase (URO-D) [PF01208] (2-114)
  IPR000257 Uroporphyrinogen decarboxylase (URO-D) [PS00907] (18-34)
  IPR038071 UROD/MetE-like superfamily [G3DSA:3.20.20.210] (1-120)
  IPR038071 UROD/MetE-like superfamily [SSF51726] (2-112)

Foldseek 3Di:
DVVLLVVLVVCVPVDAAEAEDEFLLVVVLCVQVVHDDPQSVRVVCCCVPPVVVLVVSSLVVLVVRLVVVQVSVQSRHQEYYYHDPCLVVDDPVVSVVRTVVSVVSSVVSHDQDDPRDGYD

pLDDT: mean 97.32, std 2.66, range [84.12, 98.94]

Radius of gyration: 16.04 Å; chains: 1; bounding box: 36×23×44 Å

Secondary structure (DSSP, 8-state):
-HHHHHHHHHTTTSSPPEEEEE-HHHHHHHHHHTS--SS-HHHHHHHHH-HHHHHHHHHHHHHHHHHHHHHHHHTT-SEEEEE-TTGGGS-HHHHIIIIIHHHHHHHHHS-SEETTEE--